Protein AF-A0A7Z9Y2W2-F1 (afdb_monomer)

Radius of gyration: 18.52 Å; Cα contacts (8 Å, |Δi|>4): 65; chains: 1; bounding box: 45×50×34 Å

Seco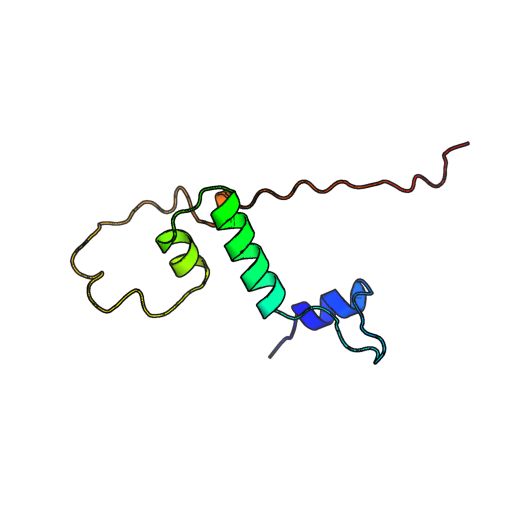ndary structure (DSSP, 8-state):
---HHHHHHHHTT-B-TTSSBS--HHHHHHHHHHHHHHTT--HHHHHHHHT-S-S-S-GGGS-S---TTS-GGGG-----------TT--

pLDDT: mean 77.73, std 16.72, range [42.56, 94.56]

Sequence (90 aa):
MYNVVKEHALAAGHINRKGEPSLAAHDLRRTAAALALKGGADLRQIQQMLGHASVTTTERYLEPMRSLQVTAGDFIQIELVIERDDPLAE

Structure (mmCIF, N/CA/C/O backbone):
data_AF-A0A7Z9Y2W2-F1
#
_entry.id   AF-A0A7Z9Y2W2-F1
#
loop_
_atom_site.group_PDB
_atom_site.id
_atom_site.type_symbol
_atom_site.label_atom_id
_atom_site.label_alt_id
_atom_site.label_comp_id
_atom_site.label_asym_id
_atom_site.label_entity_id
_atom_site.label_seq_id
_atom_site.pdbx_PDB_ins_code
_atom_site.Cartn_x
_atom_site.Cartn_y
_atom_site.Cartn_z
_atom_site.occupancy
_atom_site.B_iso_or_equiv
_atom_site.auth_seq_id
_atom_site.auth_comp_id
_atom_site.auth_asym_id
_atom_site.auth_atom_id
_atom_site.pdbx_PDB_model_num
ATOM 1 N N . MET A 1 1 ? -1.731 -13.836 -17.934 1.00 52.72 1 MET A N 1
ATOM 2 C CA . MET A 1 1 ? -1.771 -13.056 -16.678 1.00 52.72 1 MET A CA 1
ATOM 3 C C . MET A 1 1 ? -1.011 -11.769 -16.947 1.00 52.72 1 MET A C 1
ATOM 5 O O . MET A 1 1 ? 0.176 -11.852 -17.228 1.00 52.72 1 MET A O 1
ATOM 9 N N . TYR A 1 2 ? -1.692 -10.624 -16.989 1.00 64.88 2 TYR A N 1
ATOM 10 C CA . TYR A 1 2 ? -1.044 -9.329 -17.219 1.00 64.88 2 TYR A CA 1
ATOM 11 C C . TYR A 1 2 ? -0.211 -8.965 -15.987 1.00 64.88 2 TYR A C 1
ATOM 13 O O . TYR A 1 2 ? -0.740 -8.959 -14.875 1.00 64.88 2 TYR A O 1
ATOM 21 N N . ASN A 1 3 ? 1.089 -8.715 -16.160 1.00 82.38 3 ASN A N 1
ATOM 22 C CA . ASN A 1 3 ? 1.978 -8.318 -15.067 1.00 82.38 3 ASN A CA 1
ATOM 23 C C . ASN A 1 3 ? 2.201 -6.806 -15.130 1.00 82.38 3 ASN A C 1
ATOM 25 O O . ASN A 1 3 ? 3.296 -6.328 -15.415 1.00 82.38 3 ASN A O 1
ATOM 29 N N . VAL A 1 4 ? 1.116 -6.078 -14.866 1.00 88.75 4 VAL A N 1
ATOM 30 C CA . VAL A 1 4 ? 1.026 -4.612 -14.932 1.00 88.75 4 VAL A CA 1
ATOM 31 C C . VAL A 1 4 ? 2.145 -3.947 -14.124 1.00 88.75 4 VAL A C 1
ATOM 33 O O . VAL A 1 4 ? 2.774 -3.001 -14.584 1.00 88.75 4 VAL A O 1
ATOM 36 N N . VAL A 1 5 ? 2.476 -4.492 -12.947 1.00 89.19 5 VAL A N 1
ATOM 37 C CA . VAL A 1 5 ? 3.563 -3.962 -12.107 1.00 89.19 5 VAL A CA 1
ATOM 38 C C . VAL A 1 5 ? 4.919 -4.100 -12.792 1.00 89.19 5 VAL A C 1
ATOM 40 O O . VAL A 1 5 ? 5.685 -3.144 -12.800 1.00 89.19 5 VAL A O 1
ATOM 43 N N . LYS A 1 6 ? 5.213 -5.255 -13.401 1.00 89.12 6 LYS A N 1
ATOM 44 C CA . LYS A 1 6 ? 6.456 -5.444 -14.159 1.00 89.12 6 LYS A CA 1
ATOM 45 C C . LYS A 1 6 ? 6.535 -4.485 -15.344 1.00 89.12 6 LYS A C 1
ATOM 47 O O . LYS A 1 6 ? 7.584 -3.890 -15.554 1.00 89.12 6 LYS A O 1
ATOM 52 N N . GLU A 1 7 ? 5.454 -4.342 -16.103 1.00 90.12 7 GLU A N 1
ATOM 53 C CA . GLU A 1 7 ? 5.402 -3.450 -17.267 1.00 90.12 7 GLU A CA 1
ATOM 54 C C . GLU A 1 7 ? 5.685 -1.994 -16.870 1.00 90.12 7 GLU A C 1
ATOM 56 O O . GLU A 1 7 ? 6.576 -1.366 -17.442 1.00 90.12 7 GLU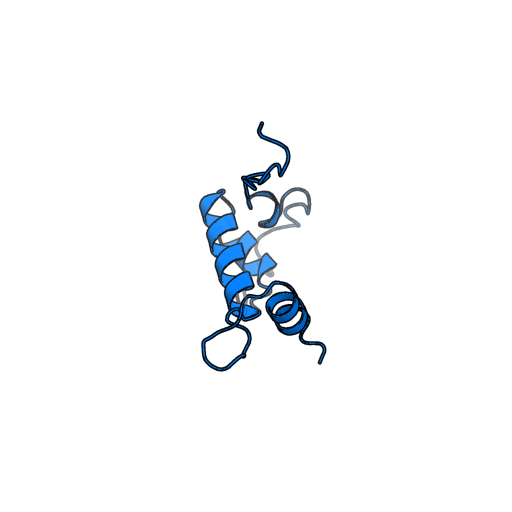 A O 1
ATOM 61 N N . HIS A 1 8 ? 5.016 -1.483 -15.832 1.00 92.12 8 HIS A N 1
ATOM 62 C CA . HIS A 1 8 ? 5.247 -0.119 -15.351 1.00 92.12 8 HIS A CA 1
ATOM 63 C C . HIS A 1 8 ? 6.604 0.064 -14.662 1.00 92.12 8 HIS A C 1
ATOM 65 O O . HIS A 1 8 ? 7.231 1.102 -14.850 1.00 92.12 8 HIS A O 1
ATOM 71 N N . ALA A 1 9 ? 7.093 -0.927 -13.910 1.00 91.75 9 ALA A N 1
ATOM 72 C CA . ALA A 1 9 ? 8.416 -0.858 -13.288 1.00 91.75 9 ALA A CA 1
ATOM 73 C C . ALA A 1 9 ? 9.527 -0.751 -14.344 1.00 91.75 9 ALA A C 1
ATOM 75 O O . ALA A 1 9 ? 10.439 0.060 -14.197 1.00 91.75 9 ALA A O 1
ATOM 76 N N . LEU A 1 10 ? 9.418 -1.517 -15.436 1.00 90.56 10 LEU A N 1
ATOM 77 C CA . LEU A 1 10 ? 10.337 -1.421 -16.571 1.00 90.56 10 LEU A CA 1
ATOM 78 C C . LEU A 1 10 ? 10.235 -0.054 -17.263 1.00 90.56 10 LEU A C 1
ATOM 80 O O . LEU A 1 10 ? 11.261 0.575 -17.507 1.00 90.56 10 LEU A O 1
ATOM 84 N N . ALA A 1 11 ? 9.018 0.422 -17.541 1.00 90.62 11 ALA A N 1
ATOM 85 C CA . ALA A 1 11 ? 8.796 1.709 -18.204 1.00 90.62 11 ALA A CA 1
ATOM 86 C C . ALA A 1 11 ? 9.303 2.910 -17.382 1.00 90.62 11 ALA A C 1
ATOM 88 O O . ALA A 1 11 ? 9.782 3.883 -17.956 1.00 90.62 11 ALA A O 1
ATOM 89 N N . ALA A 1 12 ? 9.235 2.831 -16.051 1.00 91.38 12 ALA A N 1
ATOM 90 C CA . ALA A 1 12 ? 9.730 3.856 -15.132 1.00 91.38 12 ALA A CA 1
ATOM 91 C C . ALA A 1 12 ? 11.245 3.762 -14.848 1.00 91.38 12 ALA A C 1
ATOM 93 O O . ALA A 1 12 ? 11.773 4.553 -14.072 1.00 91.38 12 ALA A O 1
ATOM 94 N N . GLY A 1 13 ? 11.958 2.792 -15.437 1.00 92.38 13 GLY A N 1
ATOM 95 C CA . GLY A 1 13 ? 13.401 2.618 -15.232 1.00 92.38 13 GLY A CA 1
ATOM 96 C C . GLY A 1 13 ? 13.787 1.948 -13.907 1.00 92.38 13 GLY A C 1
ATOM 97 O O . GLY A 1 13 ? 14.966 1.915 -13.554 1.00 92.38 13 GLY A O 1
ATOM 98 N N . HIS A 1 14 ? 12.833 1.362 -13.179 1.00 91.88 14 HIS A N 1
ATOM 99 C CA . HIS A 1 14 ? 13.103 0.571 -11.977 1.00 91.88 14 HIS A CA 1
ATOM 100 C C . HIS A 1 14 ? 13.602 -0.828 -12.362 1.00 91.88 14 HIS A C 1
ATOM 102 O O . HIS A 1 14 ? 12.869 -1.820 -12.305 1.00 91.88 14 HIS A O 1
ATOM 108 N N . ILE A 1 15 ? 14.869 -0.894 -12.777 1.00 92.56 15 ILE A N 1
ATOM 109 C CA . ILE A 1 15 ? 15.538 -2.112 -13.240 1.00 92.56 15 ILE A CA 1
ATOM 110 C C . ILE A 1 15 ? 16.756 -2.457 -12.381 1.00 92.56 15 ILE A C 1
ATOM 112 O O . ILE A 1 15 ? 17.460 -1.586 -11.875 1.00 92.56 15 ILE A O 1
ATOM 116 N N . ASN A 1 16 ? 17.015 -3.750 -12.206 1.00 91.88 16 ASN A N 1
ATOM 117 C CA . ASN A 1 16 ? 18.220 -4.244 -11.548 1.00 91.88 16 ASN A CA 1
ATOM 118 C C . ASN A 1 16 ? 19.399 -4.338 -12.545 1.00 91.88 16 ASN A C 1
ATOM 120 O O . ASN A 1 16 ? 19.244 -4.142 -13.750 1.00 91.88 16 ASN A O 1
ATOM 124 N N . ARG A 1 17 ? 20.593 -4.717 -12.065 1.00 90.44 17 ARG A N 1
ATOM 125 C CA . ARG A 1 17 ? 21.807 -4.873 -12.900 1.00 90.44 17 ARG A CA 1
ATOM 126 C C . ARG A 1 17 ? 21.663 -5.892 -14.046 1.00 90.44 17 ARG A C 1
ATOM 128 O O . ARG A 1 17 ? 22.469 -5.882 -14.969 1.00 90.44 17 ARG A O 1
ATOM 135 N N . LYS A 1 18 ? 20.669 -6.780 -13.981 1.00 88.62 18 LYS A N 1
ATOM 136 C CA . LYS A 1 18 ? 20.371 -7.791 -15.004 1.00 88.62 18 LYS A CA 1
ATOM 137 C C . LYS A 1 18 ? 19.310 -7.326 -16.012 1.00 88.62 18 LYS A C 1
ATOM 139 O O . LYS A 1 18 ? 18.969 -8.093 -16.903 1.00 88.62 18 LYS A O 1
ATOM 144 N N . GLY A 1 19 ? 18.793 -6.100 -15.884 1.00 87.12 19 GLY A N 1
ATOM 145 C CA . GLY A 1 19 ? 17.725 -5.573 -16.741 1.00 87.12 19 GLY A CA 1
ATOM 146 C C . GLY A 1 19 ? 16.329 -6.104 -16.399 1.00 87.12 19 GLY A C 1
ATOM 147 O O . GLY A 1 19 ? 15.409 -5.991 -17.203 1.00 87.12 19 GLY A O 1
ATOM 148 N N . GLU A 1 20 ? 16.153 -6.701 -15.222 1.00 88.50 20 GLU A N 1
ATOM 149 C CA . GLU A 1 20 ? 14.862 -7.196 -14.737 1.00 88.50 20 GLU A CA 1
ATOM 150 C C . GLU A 1 20 ? 14.200 -6.136 -13.843 1.00 88.50 20 GLU A C 1
ATOM 152 O O . GLU A 1 20 ? 14.919 -5.340 -13.233 1.00 88.50 20 GLU A O 1
ATOM 157 N N . PRO A 1 21 ? 12.858 -6.114 -13.712 1.00 89.88 21 PRO A N 1
ATOM 158 C CA . PRO A 1 21 ? 12.187 -5.185 -12.804 1.00 89.88 21 PRO A CA 1
ATOM 159 C C . PRO A 1 21 ? 12.731 -5.339 -11.379 1.00 89.88 21 PRO A C 1
ATOM 161 O O . PRO A 1 21 ? 12.777 -6.444 -10.837 1.00 89.88 21 PRO A O 1
ATOM 164 N N . SER A 1 22 ? 13.128 -4.228 -10.762 1.00 92.00 22 SER A N 1
ATOM 165 C CA . SER A 1 22 ? 13.580 -4.209 -9.366 1.00 92.00 22 SER A CA 1
ATOM 166 C C . SER A 1 22 ? 12.423 -4.191 -8.361 1.00 92.00 22 SER A C 1
ATOM 168 O O . SER A 1 22 ? 12.660 -4.342 -7.166 1.00 92.00 22 SER A O 1
ATOM 170 N N . LEU A 1 23 ? 11.184 -4.041 -8.845 1.00 91.25 23 LEU A N 1
ATOM 171 C CA . LEU A 1 23 ? 9.958 -3.984 -8.057 1.00 91.25 23 LEU A CA 1
ATOM 172 C C . LEU A 1 23 ? 8.968 -5.068 -8.503 1.00 91.25 23 LEU A C 1
ATOM 174 O O . LEU A 1 23 ? 8.646 -5.188 -9.688 1.00 91.25 23 LEU A O 1
ATOM 178 N N . ALA A 1 24 ? 8.439 -5.825 -7.545 1.00 89.81 24 ALA A N 1
ATOM 179 C CA . ALA A 1 24 ? 7.397 -6.820 -7.756 1.00 89.81 2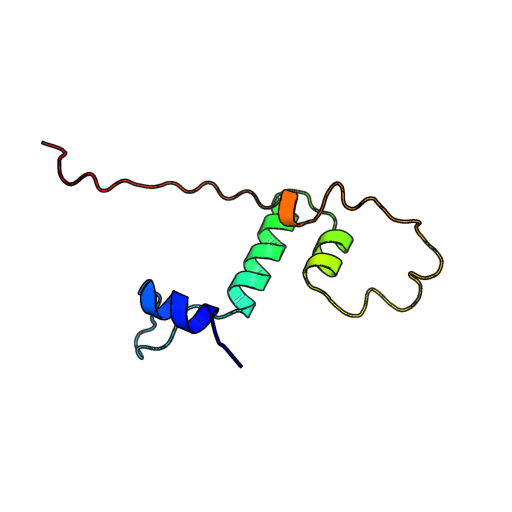4 ALA A CA 1
ATOM 180 C C . ALA A 1 24 ? 6.055 -6.388 -7.143 1.00 89.81 24 ALA A C 1
ATOM 182 O O . ALA A 1 24 ? 5.979 -5.575 -6.223 1.00 89.81 24 ALA A O 1
ATOM 183 N N . ALA A 1 25 ? 4.961 -7.000 -7.605 1.00 89.62 25 ALA A N 1
ATOM 184 C CA . ALA A 1 25 ? 3.616 -6.706 -7.100 1.00 89.62 25 ALA A CA 1
ATOM 185 C C . ALA A 1 25 ? 3.479 -6.903 -5.578 1.00 89.62 25 ALA A C 1
ATOM 187 O O . ALA A 1 25 ? 2.742 -6.176 -4.912 1.00 89.62 25 ALA A O 1
ATOM 188 N N . HIS A 1 26 ? 4.211 -7.865 -5.009 1.00 89.62 26 HIS A N 1
ATOM 189 C CA . HIS A 1 26 ? 4.194 -8.105 -3.568 1.00 89.62 26 HIS A CA 1
ATOM 190 C C . HIS A 1 26 ? 4.911 -7.003 -2.771 1.00 89.62 26 HIS A C 1
ATOM 192 O O . HIS A 1 26 ? 4.559 -6.765 -1.619 1.00 89.62 26 HIS A O 1
ATOM 198 N N . ASP A 1 27 ? 5.869 -6.291 -3.368 1.00 90.81 27 ASP A N 1
ATOM 199 C CA . ASP A 1 27 ? 6.540 -5.161 -2.718 1.00 90.81 27 ASP A CA 1
ATOM 200 C C . ASP A 1 27 ? 5.562 -4.010 -2.512 1.00 90.81 27 ASP A C 1
ATOM 202 O O . ASP A 1 27 ? 5.399 -3.535 -1.391 1.00 90.81 27 ASP A O 1
ATOM 206 N N . LEU A 1 28 ? 4.813 -3.658 -3.560 1.00 91.00 28 LEU A N 1
ATOM 207 C CA . LEU A 1 28 ? 3.751 -2.652 -3.487 1.00 91.00 28 LEU A CA 1
ATOM 208 C C . LEU A 1 28 ? 2.690 -3.013 -2.442 1.00 91.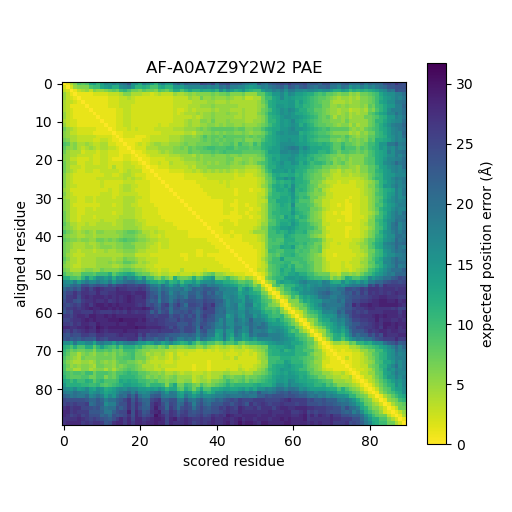00 28 LEU A C 1
ATOM 210 O O . LEU A 1 28 ? 2.277 -2.167 -1.653 1.00 91.00 28 LEU A O 1
ATOM 214 N N . ARG A 1 29 ? 2.290 -4.288 -2.388 1.00 90.38 29 ARG A N 1
ATOM 215 C CA . ARG A 1 29 ? 1.324 -4.790 -1.403 1.00 90.38 29 ARG A CA 1
ATOM 216 C C . ARG A 1 29 ? 1.828 -4.655 0.037 1.00 90.38 29 ARG A C 1
ATOM 218 O O . ARG A 1 29 ? 1.060 -4.262 0.913 1.00 90.38 29 ARG A O 1
ATOM 225 N N . ARG A 1 30 ? 3.103 -4.971 0.290 1.00 91.56 30 ARG A N 1
ATOM 226 C CA . ARG A 1 30 ? 3.728 -4.802 1.613 1.00 91.56 30 ARG A CA 1
ATOM 227 C C . ARG A 1 30 ? 3.809 -3.329 2.002 1.00 91.56 30 ARG A C 1
ATOM 229 O O . ARG A 1 30 ? 3.440 -2.985 3.122 1.00 91.56 30 ARG A O 1
ATOM 236 N N . THR A 1 31 ? 4.220 -2.469 1.073 1.00 93.12 31 THR A N 1
ATOM 237 C CA . THR A 1 31 ? 4.286 -1.019 1.292 1.00 93.12 31 THR A CA 1
ATOM 238 C C . THR A 1 31 ? 2.909 -0.436 1.601 1.00 93.12 31 THR A C 1
ATOM 240 O O . THR A 1 31 ? 2.775 0.296 2.576 1.00 93.12 31 THR A O 1
ATOM 243 N N . ALA A 1 32 ? 1.869 -0.813 0.853 1.00 92.19 32 ALA A N 1
ATOM 244 C CA . ALA A 1 32 ? 0.499 -0.363 1.106 1.00 92.19 32 ALA A CA 1
ATOM 245 C C . ALA A 1 32 ? 0.011 -0.741 2.516 1.00 92.19 32 ALA A C 1
ATOM 247 O O . ALA A 1 32 ? -0.550 0.096 3.219 1.00 92.19 32 ALA A O 1
ATOM 248 N N . ALA A 1 33 ? 0.276 -1.972 2.966 1.00 92.25 33 ALA A N 1
ATOM 249 C CA . ALA A 1 33 ? -0.074 -2.409 4.319 1.00 92.25 33 ALA A CA 1
ATOM 250 C C . ALA A 1 33 ? 0.686 -1.627 5.405 1.00 92.25 33 ALA A C 1
ATOM 252 O O . ALA A 1 33 ? 0.089 -1.218 6.399 1.00 92.25 33 ALA A O 1
ATOM 253 N N . ALA A 1 34 ? 1.987 -1.397 5.210 1.00 93.00 34 ALA A N 1
ATOM 254 C CA . ALA A 1 34 ? 2.811 -0.645 6.153 1.00 93.00 34 ALA A CA 1
ATOM 255 C C . ALA A 1 34 ? 2.386 0.830 6.251 1.00 93.00 34 ALA A C 1
ATOM 257 O O . ALA A 1 34 ? 2.330 1.378 7.351 1.00 93.00 34 ALA A O 1
ATOM 258 N N . LEU A 1 35 ? 2.056 1.463 5.121 1.00 94.56 35 LEU A N 1
ATOM 259 C CA . LEU A 1 35 ? 1.580 2.847 5.088 1.00 94.56 35 LEU A CA 1
ATOM 260 C C . LEU A 1 35 ? 0.206 2.991 5.743 1.00 94.56 35 LEU A C 1
ATOM 262 O O . LEU A 1 35 ? 0.033 3.886 6.562 1.00 94.56 35 LEU A O 1
ATOM 266 N N . ALA A 1 36 ? -0.734 2.087 5.448 1.00 92.19 36 ALA A N 1
ATOM 267 C CA . ALA A 1 36 ? -2.048 2.086 6.087 1.00 92.19 36 ALA A CA 1
ATOM 268 C C . ALA A 1 36 ? -1.927 1.931 7.611 1.00 92.19 36 ALA A C 1
ATOM 270 O O . ALA A 1 36 ? -2.549 2.680 8.362 1.00 92.19 36 ALA A O 1
ATOM 271 N N . LEU A 1 37 ? -1.067 1.015 8.075 1.00 92.81 37 LEU A N 1
ATOM 272 C CA . LEU A 1 37 ? -0.795 0.835 9.502 1.00 92.81 37 LEU A CA 1
ATOM 273 C C . LEU A 1 37 ? -0.203 2.101 10.132 1.00 92.81 37 LEU A C 1
ATOM 275 O O . LEU A 1 37 ? -0.645 2.525 11.196 1.00 92.81 37 LEU A O 1
ATOM 279 N N . LYS A 1 38 ? 0.775 2.728 9.466 1.00 93.75 38 LYS A N 1
ATOM 280 C CA . LYS A 1 38 ? 1.397 3.975 9.933 1.00 93.75 38 LYS A CA 1
ATOM 281 C C . LYS A 1 38 ? 0.391 5.129 10.004 1.00 93.75 38 LYS A C 1
ATOM 283 O O . LYS A 1 38 ? 0.487 5.947 10.911 1.00 93.75 38 LYS A O 1
ATOM 288 N N . GLY A 1 39 ? -0.560 5.181 9.074 1.00 91.94 39 GLY A N 1
ATOM 289 C CA . GLY A 1 39 ? -1.637 6.170 9.054 1.00 91.94 39 GLY A CA 1
ATOM 290 C C . GLY A 1 39 ? -2.747 5.931 10.080 1.00 91.94 39 GLY A C 1
ATOM 291 O O . GLY A 1 39 ? -3.608 6.789 10.233 1.00 91.94 39 GLY A O 1
ATOM 292 N N . GLY A 1 40 ? -2.729 4.803 10.799 1.00 92.31 40 GLY A N 1
ATOM 293 C CA . GLY A 1 40 ? -3.692 4.495 11.859 1.00 92.31 40 GLY A CA 1
ATOM 294 C C . GLY A 1 40 ? -4.836 3.563 11.453 1.00 92.31 40 GLY A C 1
ATOM 295 O O . GLY A 1 40 ? -5.804 3.453 12.205 1.00 92.31 40 GLY A O 1
ATOM 296 N N . ALA A 1 41 ? -4.744 2.881 10.306 1.00 89.62 41 ALA A N 1
ATOM 297 C CA . ALA A 1 41 ? -5.718 1.856 9.936 1.00 89.62 41 ALA A CA 1
ATOM 298 C C . ALA A 1 41 ? -5.692 0.676 10.919 1.00 89.62 41 ALA A C 1
ATOM 300 O O . ALA A 1 41 ? -4.627 0.211 11.336 1.00 89.62 41 ALA A O 1
ATOM 301 N N . ASP A 1 42 ? -6.871 0.138 11.229 1.00 89.69 42 ASP A N 1
ATOM 302 C CA . ASP A 1 42 ? -6.994 -1.059 12.054 1.00 89.69 42 ASP A CA 1
ATOM 303 C C . ASP A 1 42 ? -6.482 -2.311 11.318 1.00 89.69 42 ASP A C 1
ATOM 305 O O . ASP A 1 42 ? -6.612 -2.454 10.096 1.00 89.69 42 ASP A O 1
ATOM 309 N N . LEU A 1 43 ? -5.941 -3.273 12.073 1.00 85.12 43 LEU A N 1
ATOM 310 C CA . LEU A 1 43 ? -5.374 -4.500 11.513 1.00 85.12 43 LEU A CA 1
ATOM 311 C C . LEU A 1 43 ? -6.407 -5.309 10.711 1.00 85.12 43 LEU A C 1
ATOM 313 O O . LEU A 1 43 ? -6.046 -5.906 9.694 1.00 85.12 43 LEU A O 1
ATOM 317 N N . ARG A 1 44 ? -7.689 -5.299 11.103 1.00 82.44 44 ARG A N 1
ATOM 318 C CA . ARG A 1 44 ? -8.756 -5.970 10.345 1.00 82.44 44 ARG A CA 1
ATOM 319 C C . ARG A 1 44 ? -9.028 -5.270 9.019 1.00 82.44 44 ARG A C 1
ATOM 321 O O . ARG A 1 44 ? -9.201 -5.951 8.011 1.00 82.44 44 ARG A O 1
ATOM 328 N N . GLN A 1 45 ? -8.998 -3.935 8.984 1.00 85.00 45 GLN A N 1
ATOM 329 C CA . GLN A 1 45 ? -9.148 -3.174 7.736 1.00 85.00 45 GLN A CA 1
ATOM 330 C C . GLN A 1 45 ? -8.000 -3.490 6.768 1.00 85.00 45 GLN A C 1
ATOM 332 O O . GLN A 1 45 ? -8.227 -3.686 5.574 1.00 85.00 45 GLN A O 1
ATOM 337 N N . ILE A 1 46 ? -6.768 -3.600 7.279 1.00 87.50 46 ILE A N 1
ATOM 338 C CA . ILE A 1 46 ? -5.598 -3.979 6.475 1.00 87.50 46 ILE A CA 1
ATOM 339 C C . ILE A 1 46 ? -5.737 -5.422 5.970 1.00 87.50 46 ILE A C 1
ATOM 341 O O . ILE A 1 46 ? -5.483 -5.694 4.800 1.00 87.50 46 ILE A O 1
ATOM 345 N N . GLN A 1 47 ? -6.179 -6.359 6.811 1.00 84.94 47 GLN A N 1
ATOM 346 C CA . GLN A 1 47 ? -6.402 -7.750 6.399 1.00 84.94 47 GLN A CA 1
ATOM 347 C C . GLN A 1 47 ? -7.470 -7.880 5.308 1.00 84.94 47 GLN A C 1
ATOM 349 O O . GLN A 1 47 ? -7.259 -8.614 4.338 1.00 84.94 47 GLN A O 1
ATOM 354 N N . GLN A 1 48 ? -8.573 -7.139 5.436 1.00 84.31 48 GLN A N 1
ATOM 355 C CA . GLN A 1 48 ? -9.620 -7.058 4.419 1.00 84.31 48 GLN A CA 1
ATOM 356 C C . GLN A 1 48 ? -9.089 -6.461 3.112 1.00 84.31 48 GLN A C 1
ATOM 358 O O . GLN A 1 48 ? -9.283 -7.059 2.057 1.00 84.31 48 GLN A O 1
ATOM 363 N N . MET A 1 49 ? -8.345 -5.349 3.176 1.00 85.81 49 MET A N 1
ATOM 364 C CA . MET A 1 49 ? -7.686 -4.732 2.013 1.00 85.81 49 MET A CA 1
ATOM 365 C C . MET A 1 49 ? -6.746 -5.710 1.292 1.00 85.81 49 MET A C 1
ATOM 367 O O . MET A 1 49 ? -6.647 -5.703 0.067 1.00 85.81 49 MET A O 1
ATOM 371 N N . LEU A 1 50 ? -6.061 -6.579 2.038 1.00 87.25 50 LEU A N 1
ATOM 372 C CA . LEU A 1 50 ? -5.182 -7.600 1.475 1.00 87.25 50 LEU A CA 1
ATOM 373 C C . LEU A 1 50 ? -5.961 -8.826 0.955 1.00 87.25 50 LEU A C 1
ATOM 375 O O . LEU A 1 50 ? -5.409 -9.626 0.198 1.00 87.25 50 LEU A O 1
ATOM 379 N N . GLY A 1 51 ? -7.233 -9.006 1.304 1.00 79.44 51 GLY A N 1
ATOM 380 C CA . GLY A 1 51 ? -8.010 -10.179 0.896 1.00 79.44 51 GLY A CA 1
ATOM 381 C C . GLY A 1 51 ? -7.453 -11.482 1.477 1.00 79.44 51 GLY A C 1
ATOM 382 O O . GLY A 1 51 ? -7.475 -12.523 0.819 1.00 79.44 51 GLY A O 1
ATOM 383 N N . HIS A 1 52 ? -6.883 -11.435 2.686 1.00 79.56 52 HIS A N 1
ATOM 384 C CA . HIS A 1 52 ? -6.442 -12.645 3.375 1.00 79.56 52 HIS A CA 1
ATOM 385 C C . HIS A 1 52 ? -7.669 -13.467 3.790 1.00 79.56 52 HIS A C 1
ATOM 387 O O . HIS A 1 52 ? -8.467 -13.033 4.611 1.00 79.56 52 HIS A O 1
ATOM 393 N N . ALA A 1 53 ? -7.800 -14.673 3.227 1.00 59.53 53 ALA A N 1
ATOM 394 C CA . ALA A 1 53 ? -8.951 -15.565 3.405 1.00 59.53 53 ALA A CA 1
ATOM 395 C C . ALA A 1 53 ? -9.167 -16.077 4.847 1.00 59.53 53 ALA A C 1
ATOM 397 O O . ALA A 1 53 ? -10.116 -16.816 5.096 1.00 59.53 53 ALA A O 1
ATOM 398 N N . SER A 1 54 ? -8.301 -15.715 5.800 1.00 53.09 54 SER A N 1
ATOM 399 C CA . SER A 1 54 ? -8.429 -16.115 7.199 1.00 53.09 54 SER A CA 1
ATOM 400 C C . SER A 1 54 ? -8.251 -14.933 8.149 1.00 53.09 54 SER A C 1
ATOM 402 O O . SER A 1 54 ? -7.145 -14.426 8.323 1.00 53.09 54 SER A O 1
ATOM 404 N N . VAL A 1 55 ? -9.347 -14.592 8.829 1.00 55.72 55 VAL A N 1
ATOM 405 C CA . VAL A 1 55 ? -9.370 -14.001 10.182 1.00 55.72 55 VAL A CA 1
ATOM 406 C C . VAL A 1 55 ? -9.767 -15.089 11.210 1.00 55.72 55 VAL A C 1
ATOM 408 O O . VAL A 1 55 ? -10.109 -14.809 12.352 1.00 55.72 55 VAL A O 1
ATOM 411 N N . THR A 1 56 ? -9.666 -16.374 10.830 1.00 42.56 56 THR A N 1
ATOM 412 C CA . THR A 1 56 ? -10.207 -17.564 11.525 1.00 42.56 56 THR A CA 1
ATOM 413 C C . THR A 1 56 ? -11.734 -17.534 11.697 1.00 42.56 56 THR A C 1
ATOM 415 O O . THR A 1 56 ? -12.251 -16.877 12.586 1.00 42.56 56 THR A O 1
ATOM 418 N N . THR A 1 57 ? -12.444 -18.252 10.812 1.00 47.56 57 THR A N 1
ATOM 419 C CA . THR A 1 57 ? -13.719 -19.011 10.974 1.00 47.56 57 THR A CA 1
ATOM 420 C C . THR A 1 57 ? -14.763 -18.659 12.059 1.00 47.56 57 THR A C 1
ATOM 422 O O . THR A 1 57 ? -15.570 -19.515 12.411 1.00 47.56 57 THR A O 1
ATOM 425 N N . THR A 1 58 ? -14.862 -17.412 12.518 1.00 47.84 58 THR A N 1
ATOM 426 C CA . THR A 1 58 ? -15.865 -16.981 13.514 1.00 47.84 58 THR A CA 1
ATOM 427 C C . THR A 1 58 ? -16.366 -15.551 13.262 1.00 47.84 58 THR A C 1
ATOM 429 O O . THR A 1 58 ? -17.031 -14.963 14.105 1.00 47.84 58 THR A O 1
ATOM 432 N N . GLU A 1 59 ? -16.122 -14.975 12.079 1.00 50.69 59 GLU A N 1
ATOM 433 C CA . GLU A 1 59 ? -16.668 -13.650 11.718 1.00 50.69 59 GLU A CA 1
ATOM 434 C C . GLU A 1 59 ? -18.185 -13.670 11.478 1.00 50.69 59 GLU A C 1
ATOM 436 O O . GLU A 1 59 ? -18.836 -12.631 11.475 1.00 50.69 59 GLU A O 1
ATOM 441 N N . ARG A 1 60 ? -18.793 -14.858 11.373 1.00 50.56 60 ARG A N 1
ATOM 442 C CA . ARG A 1 60 ? -20.245 -15.003 11.199 1.00 50.56 60 ARG A CA 1
ATOM 443 C C . ARG A 1 60 ? -21.067 -14.582 12.429 1.00 50.56 60 ARG A C 1
ATOM 445 O O . ARG A 1 60 ? -22.286 -14.529 12.325 1.00 50.56 60 ARG A O 1
ATOM 452 N N . TYR A 1 61 ? -20.427 -14.296 13.568 1.00 47.28 61 TYR A N 1
ATOM 453 C CA . TYR A 1 61 ? -21.111 -13.962 14.823 1.00 47.28 61 TYR A CA 1
ATOM 454 C C . TYR A 1 61 ? -20.859 -12.546 15.351 1.00 47.28 61 TYR A C 1
ATOM 456 O O . TYR A 1 61 ? -21.544 -12.146 16.288 1.00 47.28 61 TYR A O 1
ATOM 464 N N . LEU A 1 62 ? -19.919 -11.777 14.790 1.00 51.75 62 LEU A N 1
ATOM 465 C CA . L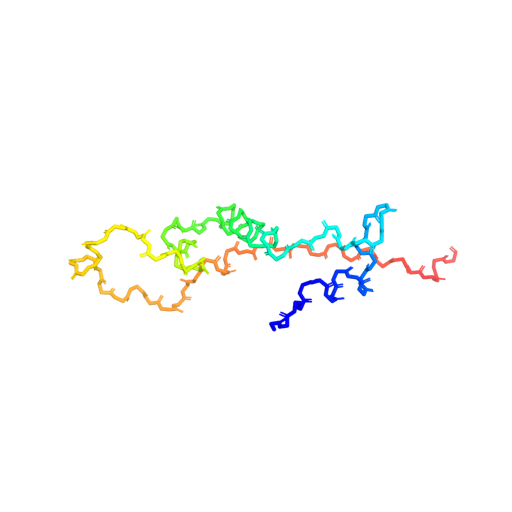EU A 1 62 ? -19.500 -10.519 15.413 1.00 51.75 62 LEU A CA 1
ATOM 466 C C . LEU A 1 62 ? -19.099 -9.451 14.383 1.00 51.75 62 LEU A C 1
ATOM 468 O O . LEU A 1 62 ? -17.925 -9.216 14.143 1.00 51.75 62 LEU A O 1
ATOM 472 N N . GLU A 1 63 ? -20.092 -8.842 13.751 1.00 53.28 63 GLU A N 1
ATOM 473 C CA . GLU A 1 63 ? -20.237 -7.385 13.585 1.00 53.28 63 GLU A CA 1
ATOM 474 C C . GLU A 1 63 ? -21.083 -7.093 12.332 1.00 53.28 63 GLU A C 1
ATOM 476 O O . GLU A 1 63 ? -20.746 -7.518 11.224 1.00 53.28 63 GLU A O 1
ATOM 481 N N . PRO A 1 64 ? -22.198 -6.360 12.478 1.00 48.66 64 PRO A N 1
ATOM 482 C CA . PRO A 1 64 ? -22.955 -5.874 11.340 1.00 48.66 64 PRO A CA 1
ATOM 483 C C . PRO A 1 64 ? -22.095 -4.839 10.622 1.00 48.66 64 PRO A C 1
ATOM 485 O O . PRO A 1 64 ? -21.649 -3.893 11.259 1.00 48.66 64 PRO A O 1
ATOM 488 N N . MET A 1 65 ? -21.867 -5.027 9.319 1.00 50.75 65 MET A N 1
ATOM 489 C CA . MET A 1 65 ? -21.564 -3.970 8.345 1.00 50.75 65 MET A CA 1
ATOM 490 C C . MET A 1 65 ? -20.945 -2.703 8.966 1.00 50.75 65 MET A C 1
ATOM 492 O O . MET A 1 65 ? -21.600 -1.658 9.005 1.00 50.75 65 MET A O 1
ATOM 496 N N . ARG A 1 66 ? -19.696 -2.758 9.461 1.00 52.59 66 ARG A N 1
ATOM 497 C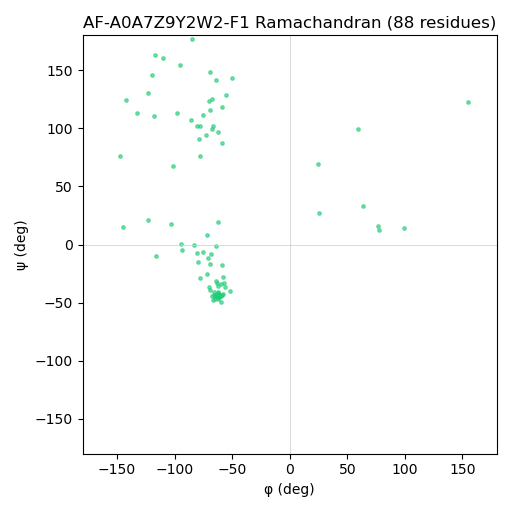 CA . ARG A 1 66 ? -18.950 -1.506 9.625 1.00 52.59 66 ARG A CA 1
ATOM 498 C C . ARG A 1 66 ? -18.884 -0.896 8.237 1.00 52.59 66 ARG A C 1
ATOM 500 O O . ARG A 1 66 ? -18.462 -1.539 7.278 1.00 52.59 66 ARG A O 1
ATOM 507 N N . SER A 1 67 ? -19.480 0.280 8.144 1.00 51.06 67 SER A N 1
ATOM 508 C CA . SER A 1 67 ? -19.796 0.964 6.910 1.00 51.06 67 SER A CA 1
ATOM 509 C C . SER A 1 67 ? -18.571 1.035 6.000 1.00 51.06 67 SER A C 1
ATOM 511 O O . SER A 1 67 ? -17.455 1.288 6.447 1.00 51.06 67 SER A O 1
ATOM 513 N N . LEU A 1 68 ? -18.789 0.902 4.693 1.00 54.50 68 LEU A N 1
ATOM 514 C CA . LEU A 1 68 ? -17.811 1.226 3.646 1.00 54.50 68 LEU A CA 1
ATOM 515 C C . LEU A 1 68 ? -17.412 2.725 3.643 1.00 54.50 68 LEU A C 1
ATOM 517 O O . LEU A 1 68 ? -16.968 3.235 2.623 1.00 54.50 68 LEU A O 1
ATOM 521 N N . GLN A 1 69 ? -17.629 3.461 4.739 1.00 68.38 69 GLN A N 1
ATOM 522 C CA . GLN A 1 69 ? -17.326 4.886 4.848 1.00 68.38 69 GLN A CA 1
ATOM 523 C C . GLN A 1 69 ? -15.835 5.144 5.066 1.00 68.38 69 GLN A C 1
ATOM 525 O O . GLN A 1 69 ? -15.369 6.203 4.665 1.00 68.38 69 GLN A O 1
ATOM 530 N N . VAL A 1 70 ? -15.105 4.215 5.698 1.00 76.88 70 VAL A N 1
ATOM 531 C CA . VAL A 1 70 ? -13.656 4.336 5.921 1.00 76.88 70 VAL A CA 1
ATOM 532 C C . VAL A 1 70 ? -12.979 2.972 5.761 1.00 76.88 70 VAL A C 1
ATOM 534 O O . VAL A 1 70 ? -13.312 1.997 6.440 1.00 76.88 70 VAL A O 1
ATOM 537 N N . THR A 1 71 ? -11.993 2.909 4.879 1.00 86.50 71 THR A N 1
ATOM 538 C CA . THR A 1 71 ? -11.209 1.731 4.497 1.00 86.50 71 THR A CA 1
ATOM 539 C C . THR A 1 71 ? -9.733 1.917 4.853 1.00 86.50 71 THR A C 1
ATOM 541 O O . THR A 1 71 ? -9.272 3.033 5.064 1.00 86.50 71 THR A O 1
ATOM 544 N N . ALA A 1 72 ? -8.945 0.833 4.888 1.00 86.31 72 ALA A N 1
ATOM 545 C CA . ALA A 1 72 ? -7.501 0.937 5.148 1.00 86.31 72 ALA A CA 1
ATOM 546 C C . ALA A 1 72 ? -6.763 1.829 4.131 1.00 86.31 72 ALA A C 1
ATOM 548 O O . ALA A 1 72 ? -5.748 2.428 4.478 1.00 86.31 72 ALA A O 1
ATOM 549 N N . GLY A 1 73 ? -7.278 1.936 2.901 1.00 86.31 73 GLY A N 1
ATOM 550 C CA . GLY A 1 73 ? -6.714 2.807 1.871 1.00 86.31 73 GLY A CA 1
ATOM 551 C C . GLY A 1 73 ? -6.789 4.291 2.231 1.00 86.31 73 GLY A C 1
ATOM 552 O O . GLY A 1 73 ? -5.872 5.032 1.895 1.00 86.31 73 GLY A O 1
ATOM 553 N N . ASP A 1 74 ? -7.809 4.706 2.988 1.00 91.06 74 ASP A N 1
ATOM 554 C CA . ASP A 1 74 ? -8.017 6.110 3.374 1.00 91.06 74 ASP A CA 1
ATOM 555 C C . ASP A 1 74 ? -6.953 6.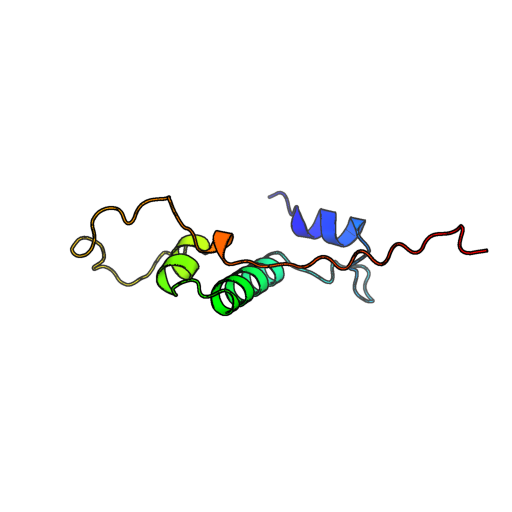623 4.358 1.00 91.06 74 ASP A C 1
ATOM 557 O O . ASP A 1 74 ? -6.762 7.827 4.514 1.00 91.06 74 ASP A O 1
ATOM 561 N N . PHE A 1 75 ? -6.218 5.711 4.998 1.00 89.19 75 PHE A N 1
ATOM 562 C CA . PHE A 1 75 ? -5.121 6.031 5.911 1.00 89.19 75 PHE A CA 1
ATOM 563 C C . PHE A 1 75 ? -3.751 6.057 5.215 1.00 89.19 75 PHE A C 1
ATOM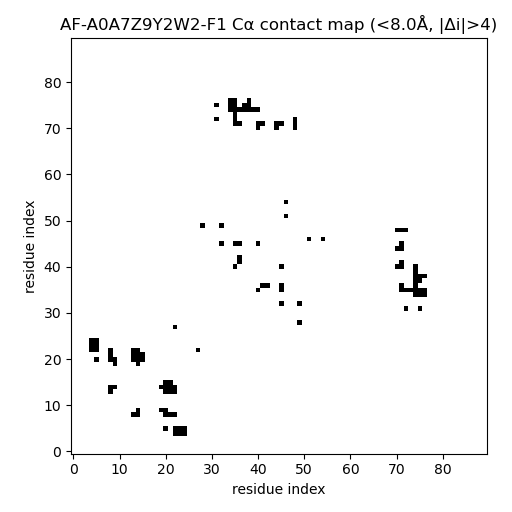 565 O O . PHE A 1 75 ? -2.746 6.385 5.844 1.00 89.19 75 PHE A O 1
ATOM 572 N N . ILE A 1 76 ? -3.663 5.712 3.926 1.00 92.12 76 ILE A N 1
ATOM 573 C CA . ILE A 1 76 ? -2.399 5.751 3.182 1.00 92.12 76 ILE A CA 1
ATOM 574 C C . ILE A 1 76 ? -2.086 7.204 2.810 1.00 92.12 76 ILE A C 1
ATOM 576 O O . ILE A 1 76 ? -2.628 7.751 1.854 1.00 92.12 76 ILE A O 1
ATOM 580 N N . GLN A 1 77 ? -1.169 7.822 3.552 1.00 87.44 77 GLN A N 1
ATOM 581 C CA . GLN A 1 77 ? -0.695 9.180 3.288 1.00 87.44 77 GLN A CA 1
ATOM 582 C C . GLN A 1 77 ? 0.630 9.137 2.520 1.00 87.44 77 GLN A C 1
ATOM 584 O O . GLN A 1 77 ? 1.647 8.680 3.045 1.00 87.44 77 GLN A O 1
ATOM 589 N N . ILE A 1 78 ? 0.614 9.601 1.267 1.00 85.81 78 ILE A N 1
ATOM 590 C CA . ILE A 1 78 ? 1.811 9.765 0.435 1.00 85.81 78 ILE A CA 1
ATOM 591 C C . ILE A 1 78 ? 1.941 11.247 0.098 1.00 85.81 78 ILE A C 1
ATOM 593 O O . ILE A 1 78 ? 1.152 11.786 -0.675 1.00 85.81 78 ILE A O 1
ATOM 597 N N . GLU A 1 79 ? 2.956 11.892 0.660 1.00 80.38 79 GLU A N 1
ATOM 598 C CA . GLU A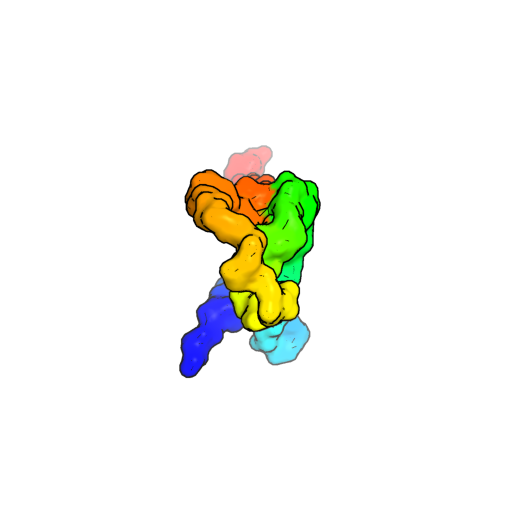 1 79 ? 3.392 13.210 0.211 1.00 80.38 79 GLU A CA 1
ATOM 599 C C . GLU A 1 79 ? 4.374 13.018 -0.941 1.00 80.38 79 GLU A C 1
ATOM 601 O O . GLU A 1 79 ? 5.499 12.551 -0.759 1.00 80.38 79 GLU A O 1
ATOM 606 N N . LEU A 1 80 ? 3.927 13.334 -2.155 1.00 74.12 80 LEU A N 1
ATOM 607 C CA . LEU A 1 80 ? 4.811 13.376 -3.309 1.00 74.12 80 LEU A CA 1
ATOM 608 C C . LEU A 1 80 ? 5.549 14.711 -3.286 1.00 74.12 80 LEU A C 1
ATOM 610 O O . LEU A 1 80 ? 5.001 15.742 -3.675 1.00 74.12 80 LEU A O 1
ATOM 614 N N . VAL A 1 81 ? 6.803 14.683 -2.842 1.00 69.00 81 VAL A N 1
ATOM 615 C CA . VAL A 1 81 ? 7.730 15.779 -3.111 1.00 69.00 81 VAL A CA 1
ATOM 616 C C . VAL A 1 81 ? 8.089 15.683 -4.588 1.00 69.00 81 VAL A C 1
ATOM 618 O O . VAL A 1 81 ? 8.943 14.896 -4.988 1.00 69.00 81 VAL A O 1
ATOM 621 N N . ILE A 1 82 ? 7.369 16.432 -5.420 1.00 66.69 82 ILE A N 1
ATOM 622 C CA . ILE A 1 82 ? 7.769 16.627 -6.809 1.00 66.69 82 ILE A CA 1
ATOM 623 C C . ILE A 1 82 ? 8.868 17.684 -6.771 1.00 66.69 82 ILE A C 1
ATOM 625 O O . ILE A 1 82 ? 8.586 18.882 -6.823 1.00 66.69 82 ILE A O 1
ATOM 629 N N . GLU A 1 83 ? 10.120 17.248 -6.650 1.00 60.72 83 GLU A N 1
ATOM 630 C CA . GLU A 1 83 ? 11.239 18.083 -7.073 1.00 60.72 83 GLU A CA 1
ATOM 631 C C . GLU A 1 83 ? 11.061 18.285 -8.581 1.00 60.72 83 GLU A C 1
ATOM 633 O O . GLU A 1 83 ? 11.345 17.405 -9.394 1.00 60.72 83 GLU A O 1
ATOM 638 N N . ARG A 1 84 ? 10.457 19.415 -8.972 1.00 59.84 84 ARG A N 1
ATOM 639 C CA . ARG A 1 84 ? 10.566 19.879 -10.351 1.00 59.84 84 ARG A CA 1
ATOM 640 C C . ARG A 1 84 ? 12.037 20.237 -10.516 1.00 59.84 84 ARG A C 1
ATOM 642 O O . ARG A 1 84 ? 12.446 21.299 -10.056 1.00 59.84 84 ARG A O 1
ATOM 649 N N . ASP A 1 85 ? 12.807 19.368 -11.163 1.00 61.47 85 ASP A N 1
ATOM 650 C CA . ASP A 1 85 ? 13.978 19.809 -11.917 1.00 61.47 85 ASP A CA 1
ATOM 651 C C . ASP A 1 85 ? 13.442 20.790 -12.966 1.00 61.47 85 ASP A C 1
ATOM 653 O O . ASP A 1 85 ? 12.996 20.389 -14.041 1.00 61.47 85 ASP A O 1
ATOM 657 N N . ASP A 1 86 ? 13.328 22.066 -12.595 1.00 58.53 86 ASP A N 1
ATOM 658 C CA . ASP A 1 86 ? 12.901 23.125 -13.496 1.00 58.53 86 ASP A CA 1
ATOM 659 C C . ASP A 1 86 ? 14.094 23.415 -14.421 1.00 58.53 86 ASP A C 1
ATOM 661 O O . ASP A 1 86 ? 15.113 23.928 -13.952 1.00 58.53 86 ASP A O 1
ATOM 665 N N . PRO A 1 87 ? 14.030 23.092 -15.727 1.00 57.16 87 PRO A N 1
ATOM 666 C CA . PRO A 1 87 ? 15.152 23.292 -16.646 1.00 57.16 87 PRO A CA 1
ATOM 667 C C . PRO A 1 87 ? 15.408 24.779 -16.971 1.00 57.16 87 PRO A C 1
ATOM 669 O O . PRO A 1 87 ? 16.195 25.077 -17.866 1.00 57.16 87 PRO A O 1
ATOM 672 N N . LEU A 1 88 ? 14.724 25.701 -16.281 1.00 54.53 88 LEU A N 1
ATOM 673 C CA . LEU A 1 88 ? 14.780 27.154 -16.462 1.00 54.53 88 LEU A CA 1
ATOM 674 C C . LEU A 1 88 ? 15.166 27.914 -15.181 1.00 54.53 88 LEU A C 1
ATOM 676 O O . LEU A 1 88 ? 14.883 29.105 -15.075 1.00 54.53 88 LEU A O 1
ATOM 680 N N . ALA A 1 89 ? 15.800 27.261 -14.204 1.00 45.69 89 ALA A N 1
ATOM 681 C CA . ALA A 1 89 ? 16.519 28.007 -13.176 1.00 45.69 89 ALA A CA 1
ATOM 682 C C . ALA A 1 89 ? 17.730 28.698 -13.836 1.00 45.69 89 ALA A C 1
ATOM 684 O O . ALA A 1 89 ? 18.725 28.040 -14.139 1.00 45.69 89 ALA A O 1
ATOM 685 N N . GLU A 1 90 ? 17.561 29.989 -14.142 1.00 48.84 90 GLU A N 1
ATOM 686 C CA . GLU A 1 90 ? 18.594 30.908 -14.655 1.00 48.84 90 GLU A CA 1
ATOM 687 C C . GLU A 1 90 ? 19.866 30.928 -13.795 1.00 48.84 90 GLU A C 1
ATOM 689 O O . GLU A 1 90 ? 19.754 30.899 -12.545 1.00 48.84 90 GLU A O 1
#

Mean predicted aligned error: 10.69 Å

Solvent-accessible surface area (backbone atoms only — not comparable to full-atom values): 5837 Å² total; per-residue (Å²): 133,88,57,62,51,45,56,51,24,51,75,72,65,40,51,42,101,85,72,44,53,67,50,52,66,67,56,56,52,52,51,52,49,53,38,9,48,74,54,66,32,53,70,66,40,41,39,58,75,68,62,59,95,68,90,62,102,56,70,92,78,70,74,81,77,79,58,95,83,72,56,24,70,79,25,49,82,78,86,79,81,76,78,71,82,61,96,74,77,124

Foldseek 3Di:
DDQVVQVVQLVVVCADPVSGHVDHPVNVLVVLLVQLVVLPHDPVLNCVVSVPVDPPDDVVPDDPDPDPPDGSNVSRDDDDPPPPPPVPPD